Protein AF-A0A9E0FIM3-F1 (afdb_monomer_lite)

Radius of gyration: 14.76 Å; chains: 1; bounding box: 34×25×46 Å

Sequence (64 aa):
VVAARAKIVEGAVGMVEMALAMLSQNNIVELDEEKKAAMVSNLLVVLCSDRAVNPIVNAGTLHH

Foldseek 3Di:
DVVVLVVQLVVQLVVLVVVVVVCVVVVVDDDDPVNSVVSSVVSSCCSSDPDHDDPPPCPDPPDD

Secondary structure (DSSP, 8-state):
-HHHHHHHHHHHHHHHHHHHHHHHHTTS----HHHHHHHHHHHHHHHH-SS-------------

Structure (mmCIF, N/CA/C/O backbone):
data_AF-A0A9E0FIM3-F1
#
_entry.id   AF-A0A9E0FIM3-F1
#
loop_
_atom_site.group_PDB
_atom_site.id
_atom_site.type_symbol
_atom_site.label_atom_id
_atom_site.label_alt_id
_atom_site.label_comp_id
_atom_site.label_asym_id
_atom_site.label_entity_id
_atom_site.label_seq_id
_atom_site.pdbx_PDB_ins_code
_atom_site.Cartn_x
_atom_site.Cartn_y
_atom_site.Cartn_z
_atom_site.occupancy
_atom_site.B_iso_or_equiv
_atom_site.auth_seq_id
_atom_site.auth_comp_id
_atom_site.auth_asym_id
_atom_site.auth_atom_id
_atom_site.pdbx_PDB_model_num
ATOM 1 N N . VAL A 1 1 ? 19.703 0.906 -15.319 1.00 63.38 1 VAL A N 1
ATOM 2 C CA . VAL A 1 1 ? 19.435 0.425 -13.939 1.00 63.38 1 VAL A CA 1
ATOM 3 C C . VAL A 1 1 ? 18.420 1.302 -13.202 1.00 63.38 1 VAL A C 1
ATOM 5 O O . VAL A 1 1 ? 17.395 0.772 -12.801 1.00 63.38 1 VAL A O 1
ATOM 8 N N . VAL A 1 2 ? 18.625 2.623 -13.084 1.00 71.12 2 VAL A N 1
ATOM 9 C CA . VAL A 1 2 ? 17.693 3.534 -12.372 1.00 71.12 2 VAL A CA 1
ATOM 10 C C . VAL A 1 2 ? 16.275 3.545 -12.966 1.00 71.12 2 VAL A C 1
ATOM 12 O O . VAL A 1 2 ? 15.314 3.352 -12.230 1.00 71.12 2 VAL A O 1
ATOM 15 N N . ALA A 1 3 ? 16.138 3.664 -14.292 1.00 72.88 3 ALA A N 1
ATOM 16 C CA . ALA A 1 3 ? 14.826 3.675 -14.957 1.00 72.88 3 ALA A CA 1
ATOM 17 C C . ALA A 1 3 ? 14.014 2.379 -14.749 1.00 72.88 3 ALA A C 1
ATOM 19 O O . ALA A 1 3 ? 12.797 2.421 -14.604 1.00 72.88 3 ALA A O 1
ATOM 20 N N . ALA A 1 4 ? 14.686 1.224 -14.684 1.00 76.81 4 ALA A N 1
ATOM 21 C CA . ALA A 1 4 ? 14.030 -0.056 -14.415 1.00 76.81 4 ALA A CA 1
ATOM 22 C C . ALA A 1 4 ? 13.546 -0.148 -12.959 1.00 76.81 4 ALA A C 1
ATOM 24 O O . ALA A 1 4 ? 12.426 -0.582 -12.713 1.00 76.81 4 ALA A O 1
ATOM 25 N N . ARG A 1 5 ? 14.359 0.321 -11.999 1.00 77.31 5 ARG A N 1
ATOM 26 C CA . ARG A 1 5 ? 13.965 0.383 -10.584 1.00 77.31 5 ARG A CA 1
ATOM 27 C C . ARG A 1 5 ? 12.780 1.315 -10.350 1.00 77.31 5 ARG A C 1
ATOM 29 O O . ARG A 1 5 ? 11.895 0.953 -9.589 1.00 77.31 5 ARG A O 1
ATOM 36 N N . ALA A 1 6 ? 12.727 2.460 -11.029 1.00 83.50 6 ALA A N 1
ATOM 37 C CA . ALA A 1 6 ? 11.592 3.378 -10.925 1.00 83.50 6 ALA A CA 1
ATOM 38 C C . ALA A 1 6 ? 10.266 2.698 -11.319 1.00 83.50 6 ALA A C 1
ATOM 40 O O . ALA A 1 6 ? 9.292 2.774 -10.577 1.00 83.50 6 ALA A O 1
ATOM 41 N N . LYS A 1 7 ? 10.265 1.936 -12.420 1.00 84.38 7 LYS A N 1
ATOM 42 C CA . LYS A 1 7 ? 9.076 1.217 -12.901 1.00 84.38 7 LYS A CA 1
ATOM 43 C C . LYS A 1 7 ? 8.607 0.102 -11.954 1.00 84.38 7 LYS A C 1
ATOM 45 O O . LYS A 1 7 ? 7.412 -0.157 -11.854 1.00 84.38 7 LYS A O 1
ATOM 50 N N . ILE A 1 8 ? 9.535 -0.546 -11.246 1.00 84.50 8 ILE A N 1
ATOM 51 C CA . ILE A 1 8 ? 9.213 -1.538 -10.204 1.00 84.50 8 ILE A CA 1
ATOM 52 C C . ILE A 1 8 ? 8.539 -0.852 -9.012 1.00 84.50 8 ILE A C 1
ATOM 54 O O . ILE A 1 8 ? 7.520 -1.334 -8.524 1.00 84.50 8 ILE A O 1
ATOM 58 N N . VAL A 1 9 ? 9.079 0.289 -8.576 1.00 85.31 9 VAL A N 1
ATOM 59 C CA . VAL A 1 9 ? 8.523 1.059 -7.456 1.00 85.31 9 VAL A CA 1
ATOM 60 C C . VAL A 1 9 ? 7.121 1.578 -7.783 1.00 85.31 9 VAL A C 1
ATOM 62 O O . VAL A 1 9 ? 6.233 1.448 -6.950 1.00 85.31 9 VAL A O 1
ATOM 65 N N . GLU A 1 10 ? 6.884 2.094 -8.993 1.00 88.44 10 GLU A N 1
ATOM 66 C CA . GLU A 1 10 ? 5.541 2.512 -9.432 1.00 88.44 10 GLU A CA 1
ATOM 67 C C . GLU A 1 10 ? 4.526 1.365 -9.364 1.00 88.44 10 GLU A C 1
ATOM 69 O O . GLU A 1 10 ? 3.437 1.529 -8.812 1.00 88.44 10 GLU A O 1
ATOM 74 N N . GLY A 1 11 ? 4.897 0.183 -9.867 1.00 88.81 11 GLY A N 1
ATOM 7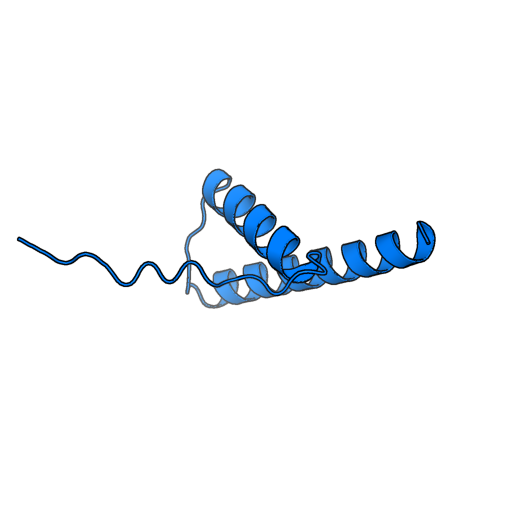5 C CA . GLY A 1 11 ? 4.049 -1.004 -9.775 1.00 88.81 11 GLY A CA 1
ATOM 76 C C . GLY A 1 11 ? 3.768 -1.406 -8.326 1.00 88.81 11 GLY A C 1
ATOM 77 O O . GLY A 1 11 ? 2.628 -1.710 -7.980 1.00 88.81 11 GLY A O 1
ATOM 78 N N . ALA A 1 12 ? 4.786 -1.363 -7.462 1.00 89.25 12 ALA A N 1
ATOM 79 C CA . ALA A 1 12 ? 4.644 -1.669 -6.043 1.00 89.25 12 ALA A CA 1
ATOM 80 C C . ALA A 1 12 ? 3.690 -0.702 -5.331 1.00 89.25 12 ALA A C 1
ATOM 82 O O . ALA A 1 12 ? 2.795 -1.157 -4.625 1.00 89.25 12 ALA A O 1
ATOM 83 N N . VAL A 1 13 ? 3.821 0.608 -5.558 1.00 90.75 13 VAL A N 1
ATOM 84 C CA . VAL A 1 13 ? 2.918 1.618 -4.982 1.00 90.75 13 VAL 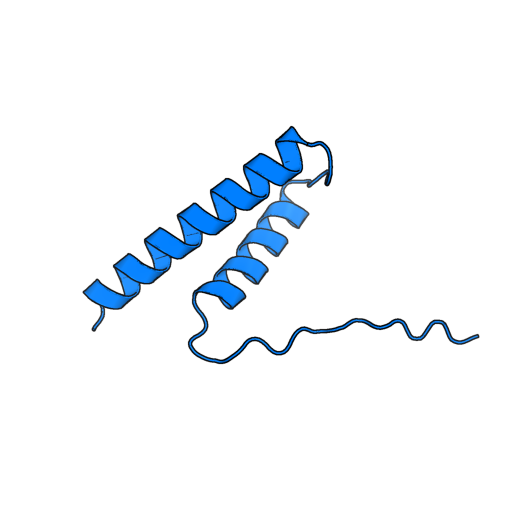A CA 1
ATOM 85 C C . VAL A 1 13 ? 1.470 1.359 -5.402 1.00 90.75 13 VAL A C 1
ATOM 87 O O . VAL A 1 13 ? 0.593 1.323 -4.540 1.00 90.75 13 VAL A O 1
ATOM 90 N N . GLY A 1 14 ? 1.227 1.077 -6.687 1.00 91.81 14 GLY A N 1
ATOM 91 C CA . GLY A 1 14 ? -0.114 0.745 -7.173 1.00 91.81 14 GLY A CA 1
ATOM 92 C C . GLY A 1 14 ? -0.690 -0.525 -6.533 1.00 91.81 14 GLY A C 1
ATOM 93 O O . GLY A 1 14 ? -1.858 -0.555 -6.151 1.00 91.81 14 GLY A O 1
ATOM 94 N N . MET A 1 15 ? 0.127 -1.569 -6.350 1.00 90.88 15 MET A N 1
ATOM 95 C CA . MET A 1 15 ? -0.301 -2.802 -5.672 1.00 90.88 15 MET A CA 1
ATOM 96 C C . MET A 1 15 ? -0.687 -2.563 -4.205 1.00 90.88 15 MET A C 1
ATOM 98 O O . MET A 1 15 ? -1.686 -3.112 -3.740 1.00 90.88 15 MET A O 1
ATOM 102 N N . VAL A 1 16 ? 0.061 -1.719 -3.486 1.00 90.81 16 VAL A N 1
ATOM 103 C CA . VAL A 1 16 ? -0.257 -1.348 -2.096 1.00 90.81 16 VAL A CA 1
ATOM 104 C C . VAL A 1 16 ? -1.547 -0.539 -2.015 1.00 90.81 16 VAL A C 1
ATOM 106 O O . VAL A 1 16 ? -2.388 -0.813 -1.159 1.00 90.81 16 VAL A O 1
ATOM 109 N N . GLU A 1 17 ? -1.728 0.433 -2.907 1.00 92.00 17 GLU A N 1
ATOM 110 C CA . GLU A 1 17 ? -2.937 1.255 -2.957 1.00 92.00 17 GLU A CA 1
ATOM 111 C C . GLU A 1 17 ? -4.189 0.401 -3.192 1.00 92.00 17 GLU A C 1
ATOM 113 O O . GLU A 1 17 ? -5.156 0.505 -2.434 1.00 92.00 17 GLU A O 1
ATOM 118 N N . MET A 1 18 ? -4.142 -0.508 -4.173 1.00 92.62 18 MET A N 1
ATOM 119 C CA . MET A 1 18 ? -5.242 -1.434 -4.456 1.00 92.62 18 MET A CA 1
ATOM 120 C C . MET A 1 18 ? -5.560 -2.329 -3.254 1.00 92.62 18 MET A C 1
ATOM 122 O O . MET A 1 18 ? -6.728 -2.478 -2.894 1.00 92.62 18 MET A O 1
ATOM 126 N N . ALA A 1 19 ? -4.541 -2.891 -2.596 1.00 90.12 19 ALA A N 1
ATOM 127 C CA . ALA A 1 19 ? -4.738 -3.747 -1.429 1.00 90.12 19 ALA A CA 1
ATOM 128 C C . ALA A 1 19 ? -5.414 -2.993 -0.271 1.00 90.12 19 ALA A C 1
ATOM 130 O O . ALA A 1 19 ? -6.391 -3.480 0.299 1.00 90.12 19 ALA A O 1
ATOM 131 N N . LEU A 1 20 ? -4.945 -1.784 0.050 1.00 90.25 20 LEU A N 1
ATOM 132 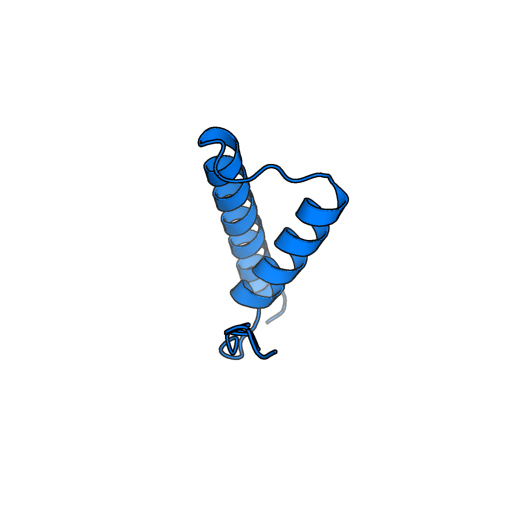C CA . LEU A 1 20 ? -5.539 -0.956 1.103 1.00 90.25 20 LEU A CA 1
ATOM 133 C C . LEU A 1 20 ? -6.977 -0.546 0.769 1.00 90.25 20 LEU A C 1
ATOM 135 O O . LEU A 1 20 ? -7.840 -0.585 1.646 1.00 90.25 20 LEU A O 1
ATOM 139 N N . ALA A 1 21 ? -7.247 -0.198 -0.491 1.00 90.81 21 ALA A N 1
ATOM 140 C CA . ALA A 1 21 ? -8.588 0.148 -0.946 1.00 90.81 21 ALA A CA 1
ATOM 141 C C . ALA A 1 21 ? -9.555 -1.037 -0.815 1.00 90.81 21 ALA A C 1
ATOM 143 O O . ALA A 1 21 ? -10.663 -0.861 -0.315 1.00 90.81 21 ALA A O 1
ATOM 144 N N . MET A 1 22 ? -9.136 -2.246 -1.203 1.00 91.75 22 MET A N 1
ATOM 145 C CA . MET A 1 22 ? -9.953 -3.457 -1.062 1.00 91.75 22 MET A CA 1
ATOM 146 C C . MET A 1 22 ? -10.221 -3.810 0.406 1.00 91.75 22 MET A C 1
ATOM 148 O O . MET A 1 22 ? -11.348 -4.150 0.762 1.00 91.75 22 MET A O 1
ATOM 152 N N . LEU A 1 23 ? -9.205 -3.726 1.270 1.00 90.94 23 LEU A N 1
ATOM 153 C CA . LEU A 1 23 ? -9.357 -4.013 2.699 1.00 90.94 23 LEU A CA 1
ATOM 154 C C . LEU A 1 23 ? -10.297 -3.013 3.389 1.00 90.94 23 LEU A C 1
ATOM 156 O O . LEU A 1 23 ? -11.102 -3.418 4.227 1.00 90.94 23 LEU A O 1
ATOM 160 N N . SER A 1 24 ? -10.228 -1.735 3.003 1.00 88.44 24 SER A N 1
ATOM 161 C CA . SER A 1 24 ? -11.127 -0.691 3.499 1.00 88.44 24 SER A CA 1
ATOM 162 C C . SER A 1 24 ? -12.555 -0.856 2.976 1.00 88.44 24 SER A C 1
ATOM 164 O O . SER A 1 24 ? -13.481 -0.747 3.767 1.00 88.44 24 SER A O 1
ATOM 166 N N . GLN A 1 25 ? -12.749 -1.162 1.685 1.00 92.62 25 GLN A N 1
ATOM 167 C CA . GLN A 1 25 ? -14.081 -1.382 1.093 1.00 92.62 25 GLN A CA 1
ATOM 168 C C . GLN A 1 25 ? -14.824 -2.561 1.727 1.00 92.62 25 GLN A C 1
ATOM 170 O O . GLN A 1 25 ? -16.043 -2.527 1.860 1.00 92.62 25 GLN A O 1
ATOM 175 N N . ASN A 1 26 ? -14.088 -3.599 2.118 1.00 94.12 26 ASN A N 1
ATOM 176 C CA . ASN A 1 26 ? -14.651 -4.776 2.771 1.00 94.12 26 ASN A CA 1
ATOM 177 C C . ASN A 1 26 ? -14.761 -4.620 4.301 1.00 94.12 26 ASN A C 1
ATOM 179 O O . ASN A 1 26 ? -15.084 -5.595 4.975 1.00 94.12 26 ASN A O 1
ATOM 183 N N . ASN A 1 27 ? -14.449 -3.439 4.855 1.00 90.38 27 ASN A N 1
ATOM 184 C CA . ASN A 1 27 ? -14.377 -3.166 6.295 1.00 90.38 27 ASN A CA 1
ATOM 185 C C . ASN A 1 27 ? -13.565 -4.222 7.078 1.00 90.38 27 ASN A C 1
ATOM 187 O O . ASN A 1 27 ? -13.877 -4.540 8.224 1.00 90.38 27 ASN A O 1
ATOM 191 N N . ILE A 1 28 ? -12.520 -4.788 6.461 1.00 91.00 28 ILE A N 1
ATOM 192 C CA . ILE A 1 28 ? -11.676 -5.818 7.090 1.00 91.00 28 ILE A CA 1
ATOM 193 C C . ILE A 1 28 ? -10.728 -5.171 8.105 1.00 91.00 28 ILE A C 1
ATOM 195 O O . ILE A 1 28 ? -10.379 -5.784 9.113 1.00 91.00 28 ILE A O 1
ATOM 199 N N . VAL A 1 29 ? -10.302 -3.933 7.837 1.00 82.94 29 VAL A N 1
ATOM 200 C CA . VAL A 1 29 ? -9.386 -3.167 8.687 1.00 82.94 29 VAL A CA 1
ATOM 201 C C . VAL A 1 29 ? -9.825 -1.707 8.762 1.00 82.94 29 VAL A C 1
ATOM 203 O O . VAL A 1 29 ? -10.162 -1.102 7.745 1.00 82.94 29 VAL A O 1
ATOM 206 N N . GLU A 1 30 ? -9.758 -1.124 9.957 1.00 84.81 30 GLU A N 1
ATOM 207 C CA . GLU A 1 30 ? -9.837 0.323 10.154 1.00 84.81 30 GLU A CA 1
ATOM 208 C C . GLU A 1 30 ? -8.434 0.858 10.432 1.00 84.81 30 GLU A C 1
ATOM 210 O O . GLU A 1 30 ? -7.771 0.468 11.397 1.00 84.81 30 GLU A O 1
ATOM 215 N N . LEU A 1 31 ? -7.960 1.731 9.548 1.00 83.69 31 LEU A N 1
ATOM 216 C CA . LEU A 1 31 ? -6.635 2.326 9.635 1.00 83.69 31 LEU A CA 1
ATOM 217 C C . LEU A 1 31 ? -6.798 3.823 9.838 1.00 83.69 31 LEU A C 1
ATOM 219 O O . LEU A 1 31 ? -7.365 4.510 8.989 1.00 83.69 31 LEU A O 1
ATOM 223 N N . ASP A 1 32 ? -6.257 4.320 10.941 1.00 89.62 32 ASP A N 1
ATOM 224 C CA . ASP A 1 32 ? -5.930 5.735 11.059 1.00 89.62 32 ASP A CA 1
ATOM 225 C C . ASP A 1 32 ? -4.734 6.081 10.147 1.00 89.62 32 ASP A C 1
ATOM 227 O O . ASP A 1 32 ? -4.077 5.204 9.570 1.00 89.62 32 ASP A O 1
ATOM 231 N N . GLU A 1 33 ? -4.466 7.376 9.970 1.00 88.06 33 GLU A N 1
ATOM 232 C CA . GLU A 1 33 ? -3.418 7.849 9.057 1.00 88.06 33 GLU A CA 1
ATOM 233 C C . GLU A 1 33 ? -2.022 7.325 9.432 1.00 88.06 33 GLU A C 1
ATOM 235 O O . GLU A 1 33 ? -1.229 6.993 8.546 1.00 88.06 33 GLU A O 1
ATOM 240 N N . GLU A 1 34 ? -1.742 7.172 10.728 1.00 89.06 34 GLU A N 1
ATOM 241 C CA . GLU A 1 34 ? -0.458 6.685 11.233 1.00 89.06 34 GLU A CA 1
ATOM 242 C C . GLU A 1 34 ? -0.259 5.193 10.918 1.00 89.06 34 GLU A C 1
ATOM 244 O O . GLU A 1 34 ? 0.759 4.798 10.338 1.00 89.06 34 GLU A O 1
ATOM 249 N N . LYS A 1 35 ? -1.268 4.355 11.190 1.00 88.25 35 LYS A N 1
ATOM 250 C CA . LYS A 1 35 ? -1.261 2.926 10.835 1.00 88.25 35 LYS A CA 1
ATOM 251 C C . LYS A 1 35 ? -1.205 2.718 9.330 1.00 88.25 35 LYS A C 1
ATOM 253 O O . LYS A 1 35 ? -0.517 1.808 8.863 1.00 88.25 35 LYS A O 1
ATOM 258 N N . LYS A 1 36 ? -1.897 3.559 8.556 1.00 87.00 36 LYS A N 1
ATOM 259 C CA . LYS A 1 36 ? -1.854 3.508 7.092 1.00 87.00 36 LYS A CA 1
ATOM 260 C C . LYS A 1 36 ? -0.440 3.778 6.582 1.00 87.00 36 LYS A C 1
ATOM 262 O O . LYS A 1 36 ? 0.057 2.997 5.773 1.00 87.00 36 LYS A O 1
ATOM 267 N N . ALA A 1 37 ? 0.231 4.815 7.084 1.00 88.25 37 ALA A N 1
ATOM 268 C CA . ALA A 1 37 ? 1.612 5.126 6.713 1.00 88.25 37 ALA A CA 1
ATOM 269 C C . ALA A 1 37 ? 2.576 3.973 7.049 1.00 88.25 37 ALA A C 1
ATOM 271 O O . ALA A 1 37 ? 3.386 3.574 6.207 1.00 88.25 37 ALA A O 1
ATOM 272 N N . ALA A 1 38 ? 2.441 3.380 8.240 1.00 88.50 38 ALA A N 1
ATOM 273 C CA . ALA A 1 38 ? 3.237 2.223 8.646 1.00 88.50 38 ALA A CA 1
ATOM 274 C C . ALA A 1 38 ? 2.998 1.002 7.740 1.00 88.50 38 ALA A C 1
ATOM 276 O O . ALA A 1 38 ? 3.948 0.341 7.315 1.00 88.50 38 ALA A O 1
ATOM 277 N N . MET A 1 39 ? 1.741 0.718 7.389 1.00 89.06 39 MET A N 1
ATOM 278 C CA . MET A 1 39 ? 1.401 -0.423 6.539 1.00 89.06 39 MET A CA 1
ATOM 279 C C . MET A 1 39 ? 1.888 -0.239 5.100 1.00 89.06 39 MET A C 1
ATOM 281 O O . MET A 1 39 ? 2.423 -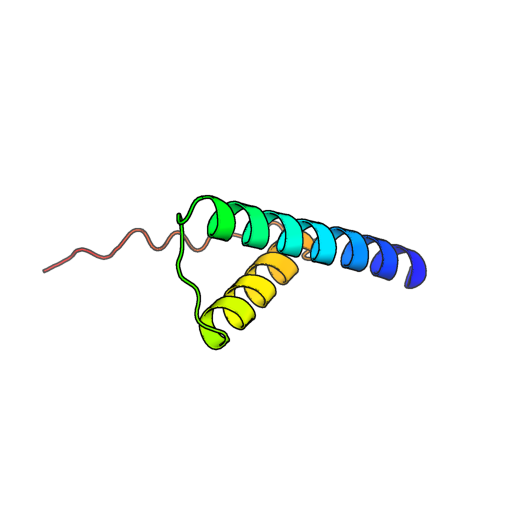1.181 4.517 1.00 89.06 39 MET A O 1
ATOM 285 N N . VAL A 1 40 ? 1.787 0.977 4.552 1.00 88.88 40 VAL A N 1
ATOM 286 C CA . VAL A 1 40 ? 2.369 1.321 3.245 1.00 88.88 40 VAL A CA 1
ATOM 287 C C . VAL A 1 40 ? 3.880 1.102 3.253 1.00 88.88 40 VAL A C 1
ATOM 289 O O . VAL A 1 40 ? 4.401 0.458 2.346 1.00 88.88 40 VAL A O 1
ATOM 292 N N . SER A 1 41 ? 4.579 1.575 4.288 1.00 88.56 41 SER A N 1
ATOM 293 C CA . SER A 1 41 ? 6.027 1.385 4.435 1.00 88.56 41 SER A CA 1
ATOM 294 C C . SER A 1 41 ? 6.405 -0.100 4.442 1.00 88.56 41 SER A C 1
ATOM 296 O O . SER A 1 41 ? 7.237 -0.537 3.645 1.00 88.56 41 SER A O 1
ATOM 298 N N . ASN A 1 42 ? 5.724 -0.903 5.264 1.00 85.44 42 ASN A N 1
ATOM 299 C CA . ASN A 1 42 ? 5.981 -2.339 5.370 1.00 85.44 42 ASN A CA 1
ATOM 300 C C . ASN A 1 42 ? 5.733 -3.072 4.045 1.00 85.44 42 ASN A C 1
ATOM 302 O O . ASN A 1 42 ? 6.548 -3.897 3.631 1.00 85.44 42 ASN A O 1
ATOM 306 N N . LEU A 1 43 ? 4.635 -2.758 3.354 1.00 85.94 43 LEU A N 1
ATOM 307 C CA . LEU A 1 43 ? 4.300 -3.393 2.082 1.00 85.94 43 LEU A CA 1
ATOM 308 C C . LEU A 1 43 ? 5.235 -2.958 0.947 1.00 85.94 43 LEU A C 1
ATOM 310 O O . LEU A 1 43 ? 5.631 -3.790 0.136 1.00 85.94 43 LEU A O 1
ATOM 314 N N . LEU A 1 44 ? 5.647 -1.689 0.897 1.00 87.12 44 LEU A N 1
ATOM 315 C CA . LEU A 1 44 ? 6.624 -1.222 -0.088 1.00 87.12 44 LEU A CA 1
ATOM 316 C C . LEU A 1 44 ? 7.993 -1.859 0.129 1.00 87.12 44 LEU A C 1
ATOM 318 O O . LEU A 1 44 ? 8.633 -2.255 -0.842 1.00 87.12 44 LEU A O 1
ATOM 322 N N . VAL A 1 45 ? 8.429 -2.012 1.382 1.00 85.50 45 VAL A N 1
ATOM 323 C CA . VAL A 1 45 ? 9.646 -2.768 1.694 1.00 85.50 45 VAL A CA 1
ATOM 324 C C . VAL A 1 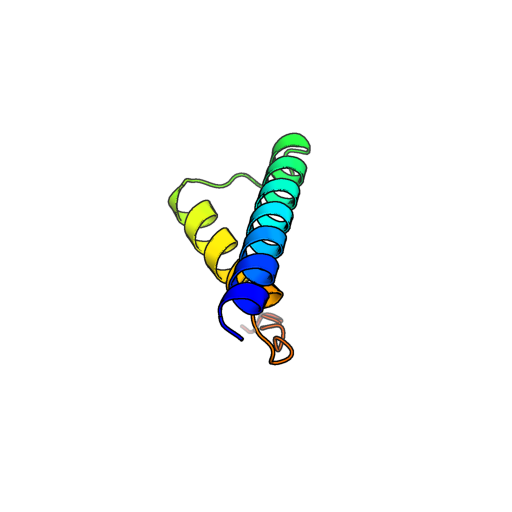45 ? 9.496 -4.206 1.213 1.00 85.50 45 VAL A C 1
ATOM 326 O O . VAL A 1 45 ? 10.418 -4.712 0.587 1.00 85.50 45 VAL A O 1
ATOM 329 N N . VAL A 1 46 ? 8.345 -4.846 1.425 1.00 83.44 46 VAL A N 1
ATOM 330 C CA . VAL A 1 46 ? 8.103 -6.222 0.970 1.00 83.44 46 VAL A CA 1
ATOM 331 C C . VAL A 1 46 ? 8.176 -6.356 -0.551 1.00 83.44 46 VAL A C 1
ATOM 333 O O . VAL A 1 46 ? 8.829 -7.262 -1.058 1.00 83.44 46 VAL A O 1
ATOM 336 N N . LEU A 1 47 ? 7.519 -5.452 -1.277 1.00 81.88 47 LEU A N 1
ATOM 337 C CA . LEU A 1 47 ? 7.370 -5.524 -2.732 1.00 81.88 47 LEU A CA 1
ATOM 338 C C . LEU A 1 47 ? 8.613 -5.049 -3.495 1.00 81.88 47 LEU A C 1
ATOM 340 O O . LEU A 1 47 ? 8.872 -5.523 -4.598 1.00 81.88 47 LEU A O 1
ATOM 344 N N . CYS A 1 48 ? 9.376 -4.113 -2.927 1.00 80.44 48 CYS A N 1
ATOM 345 C CA . CYS A 1 48 ? 10.575 -3.550 -3.553 1.00 80.44 48 CYS A CA 1
ATOM 346 C C . CYS A 1 48 ? 11.878 -4.195 -3.058 1.00 80.44 48 CYS A C 1
ATOM 348 O O . CYS A 1 48 ? 12.942 -3.918 -3.619 1.00 80.44 48 CYS A O 1
ATOM 350 N N . SER A 1 49 ? 11.832 -5.017 -2.004 1.00 75.94 49 SER A N 1
ATOM 351 C CA . SER A 1 49 ? 13.010 -5.752 -1.545 1.00 75.94 49 SER A CA 1
ATOM 352 C C . SER A 1 49 ? 13.320 -6.901 -2.497 1.00 75.94 49 SER A C 1
ATOM 354 O O . SER A 1 49 ? 12.554 -7.843 -2.639 1.00 75.94 49 SER A O 1
ATOM 356 N N . ASP A 1 50 ? 14.520 -6.865 -3.072 1.00 60.84 50 ASP A N 1
ATOM 357 C CA . ASP A 1 50 ? 15.137 -7.958 -3.850 1.00 60.84 50 ASP A CA 1
ATOM 358 C C . ASP A 1 50 ? 15.486 -9.179 -2.965 1.00 60.84 50 ASP A C 1
ATOM 360 O O . ASP A 1 50 ? 15.901 -10.245 -3.413 1.00 60.84 50 ASP A O 1
ATOM 364 N N . ARG A 1 51 ? 15.358 -8.998 -1.649 1.00 51.31 51 ARG A N 1
ATOM 365 C CA . ARG A 1 51 ? 15.669 -9.974 -0.616 1.00 51.31 51 ARG A CA 1
ATOM 366 C C . ARG A 1 51 ? 14.349 -10.508 -0.085 1.00 51.31 51 ARG A C 1
ATOM 368 O O . ARG A 1 51 ? 13.570 -9.729 0.456 1.00 51.31 51 ARG A O 1
ATOM 375 N N . ALA A 1 52 ? 14.124 -11.814 -0.244 1.00 45.94 52 ALA A N 1
ATOM 376 C CA . ALA A 1 52 ? 12.982 -12.528 0.317 1.00 45.94 52 ALA A CA 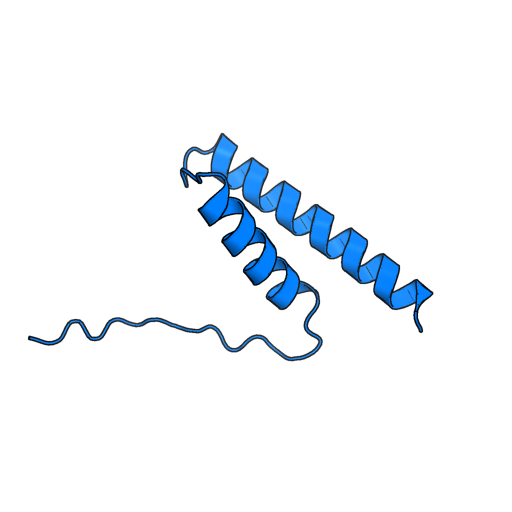1
ATOM 377 C C . ALA A 1 52 ? 12.688 -12.014 1.731 1.00 45.94 52 ALA A C 1
ATOM 379 O O . ALA A 1 52 ? 13.534 -12.098 2.627 1.00 45.94 52 ALA A O 1
ATOM 380 N N . VAL A 1 53 ? 11.520 -11.401 1.896 1.00 47.66 53 VAL A N 1
ATOM 381 C CA . VAL A 1 53 ? 11.101 -10.852 3.178 1.00 47.66 53 VAL A CA 1
ATOM 382 C C . VAL A 1 53 ? 10.903 -12.035 4.102 1.00 47.66 53 VAL A C 1
ATOM 384 O O . VAL A 1 53 ? 10.034 -12.867 3.855 1.00 47.66 53 VAL A O 1
ATOM 387 N N . ASN A 1 54 ? 11.724 -12.144 5.143 1.00 39.00 54 ASN A N 1
ATOM 388 C CA . ASN A 1 54 ? 11.444 -13.097 6.204 1.00 39.00 54 ASN A CA 1
ATOM 389 C C . ASN A 1 54 ? 10.182 -12.592 6.906 1.00 39.00 54 ASN A C 1
ATOM 391 O O . ASN A 1 54 ? 10.236 -11.502 7.487 1.00 39.00 54 ASN A O 1
ATOM 395 N N . PRO A 1 55 ? 9.047 -13.309 6.831 1.00 46.09 55 PRO A N 1
ATOM 396 C CA . PRO A 1 55 ? 7.871 -12.897 7.569 1.00 46.09 55 PRO A CA 1
ATOM 397 C C . PRO A 1 55 ? 8.264 -12.865 9.043 1.00 46.09 55 PRO A C 1
ATOM 399 O O . PRO A 1 55 ? 8.712 -13.872 9.594 1.00 46.09 55 PRO A O 1
ATOM 402 N N . ILE A 1 56 ? 8.124 -11.705 9.685 1.00 55.34 56 ILE A N 1
ATOM 403 C CA . ILE A 1 56 ? 8.150 -11.641 11.144 1.00 55.34 56 ILE A CA 1
ATOM 404 C C . ILE A 1 56 ? 6.838 -12.280 11.589 1.00 55.34 56 ILE A C 1
ATOM 406 O O . ILE A 1 56 ? 5.819 -11.618 11.768 1.00 55.34 56 ILE A O 1
ATOM 410 N N . VAL A 1 57 ? 6.846 -13.608 11.674 1.00 49.94 57 VAL A N 1
ATOM 411 C CA . VAL A 1 57 ? 5.775 -14.371 12.293 1.00 49.94 57 VAL A CA 1
ATOM 412 C C . VAL A 1 57 ? 5.878 -14.066 13.778 1.00 49.94 57 VAL A C 1
ATOM 414 O O . VAL A 1 57 ? 6.685 -14.656 14.491 1.00 49.94 57 VAL A O 1
ATOM 417 N N . ASN A 1 58 ? 5.080 -13.113 14.249 1.00 47.66 58 ASN A N 1
ATOM 418 C CA . ASN A 1 58 ? 4.861 -12.923 15.674 1.00 47.66 58 ASN A CA 1
ATOM 419 C C . ASN A 1 58 ? 3.894 -14.029 16.139 1.00 47.66 58 ASN A C 1
ATOM 421 O O . ASN A 1 58 ? 2.724 -13.788 16.428 1.00 47.66 58 ASN A O 1
ATOM 425 N N . ALA A 1 59 ? 4.363 -15.283 16.094 1.00 53.53 59 ALA A N 1
ATOM 426 C CA . ALA A 1 59 ? 3.721 -16.394 16.779 1.00 53.53 59 ALA A CA 1
ATOM 427 C C . ALA A 1 59 ? 3.909 -16.102 18.264 1.00 53.53 59 ALA A C 1
ATOM 429 O O . ALA A 1 59 ? 5.015 -16.229 18.785 1.00 53.53 59 ALA A O 1
ATOM 430 N N . GLY A 1 60 ? 2.854 -15.572 18.882 1.00 45.34 60 GLY A N 1
ATOM 431 C CA . GLY A 1 60 ? 2.921 -14.987 20.208 1.00 45.34 60 GLY A CA 1
ATOM 432 C C . GLY A 1 60 ? 3.675 -15.861 21.200 1.00 45.34 60 GLY A C 1
ATOM 433 O O . GLY A 1 60 ? 3.420 -17.058 21.319 1.00 45.34 60 GLY A O 1
ATOM 434 N N . THR A 1 61 ? 4.524 -15.236 22.007 1.00 49.22 61 THR A N 1
ATOM 435 C CA . THR A 1 61 ? 4.740 -15.734 23.362 1.00 49.22 61 THR A CA 1
ATOM 436 C C . THR A 1 61 ? 3.468 -15.443 24.157 1.00 49.22 61 THR A C 1
ATOM 438 O O . THR A 1 61 ? 3.390 -14.499 24.938 1.00 49.22 61 THR A O 1
ATOM 441 N N . LEU A 1 62 ? 2.442 -16.255 23.906 1.00 54.03 62 LEU A N 1
ATOM 442 C CA . LEU A 1 62 ? 1.335 -16.527 24.817 1.00 54.03 62 LEU A CA 1
ATOM 443 C C . LEU A 1 62 ? 1.898 -17.392 25.948 1.00 54.03 62 LEU A C 1
ATOM 445 O O . LEU A 1 62 ? 1.681 -18.597 25.992 1.00 54.03 62 LEU A O 1
ATOM 449 N N . HIS A 1 63 ? 2.739 -16.806 26.795 1.00 46.91 63 HIS A N 1
ATOM 450 C CA . HIS A 1 63 ? 3.325 -17.489 27.938 1.00 46.91 63 HIS A CA 1
ATOM 451 C C . HIS A 1 63 ? 3.098 -16.620 29.179 1.00 46.91 63 HIS A C 1
ATOM 453 O O . HIS A 1 63 ? 3.372 -15.422 29.164 1.00 46.91 63 HIS A O 1
ATOM 459 N N . HIS A 1 64 ? 2.505 -17.285 30.169 1.00 48.44 64 HIS A N 1
ATOM 460 C CA . HIS A 1 64 ? 2.231 -16.909 31.554 1.00 48.44 64 HIS A CA 1
ATOM 461 C C . HIS A 1 64 ? 3.337 -16.088 32.227 1.00 48.44 64 HIS A C 1
ATOM 463 O O . HIS A 1 64 ? 4.524 -16.423 32.009 1.00 48.44 64 HIS A O 1
#

pLDDT: mean 77.63, std 16.66, range [39.0, 94.12]